Protein AF-A0A6A3GSV4-F1 (afdb_monomer)

Mean predicted aligned error: 8.68 Å

Sequence (67 aa):
MPVIHDRYRVIRELSSTLYGWVFVCEDTLASISSVVVKQVSLERMTTISLSTSSNDRLPDNPIIERE

Foldseek 3Di:
DDDDPVFWAFDDWDDADQFGTKTFTFGNVDPTDTDIDGDGHPVSVVVVVVVDPPPPPDPDDPVVVPD

Organism: NCBI:txid129364

pLDDT: mean 82.74, std 13.55, range [43.31, 96.12]

Solvent-accessible surface area (backbone atoms only — not comparable to full-atom values): 4192 Å² total; per-residue (Å²): 121,66,57,51,91,89,39,32,39,52,74,45,80,74,47,82,51,94,39,33,38,32,30,38,22,41,34,73,84,48,100,76,43,85,42,80,47,77,50,75,37,64,67,48,42,51,52,51,56,72,73,46,69,83,86,75,70,70,77,89,51,80,80,68,74,75,116

Nearest PDB structures (foldseek):
  6qty-assembly1_A  TM=6.878E-01  e=2.362E-02  Homo sapiens
  5kvt-assembly1_A  TM=6.808E-01  e=1.852E-01  Homo sapiens
  5jrs-assembly3_B  TM=6.020E-01  e=7.156E-01  Homo sapiens
  7ah3-assembly2_B  TM=5.300E-01  e=2.396E-01  Gallus gallus
  6w8i-assembly2_B  TM=5.603E-01  e=9.258E-01  Homo sapiens

Structure (mmCIF, N/CA/C/O backbone):
data_AF-A0A6A3GSV4-F1
#
_entry.id   AF-A0A6A3GSV4-F1
#
loop_
_atom_site.group_PDB
_atom_site.id
_atom_site.type_symbol
_atom_site.label_atom_id
_atom_site.label_alt_id
_atom_site.label_comp_id
_atom_site.label_asym_id
_atom_site.label_entity_id
_atom_site.label_seq_id
_atom_site.pdbx_PDB_ins_code
_atom_site.Cartn_x
_atom_site.Cartn_y
_atom_site.Cartn_z
_atom_site.occupancy
_atom_site.B_iso_or_equiv
_atom_site.auth_seq_id
_atom_site.auth_comp_id
_atom_site.auth_asym_id
_atom_site.auth_atom_id
_atom_site.pdbx_PDB_model_num
ATOM 1 N N . MET A 1 1 ? -1.282 -10.878 -10.780 1.00 62.78 1 MET A N 1
ATOM 2 C CA . MET A 1 1 ? -0.782 -9.945 -9.745 1.00 62.78 1 MET A CA 1
ATOM 3 C C . MET A 1 1 ? -1.745 -8.777 -9.689 1.00 62.78 1 MET A C 1
ATOM 5 O O . MET A 1 1 ? -2.104 -8.313 -10.767 1.00 62.78 1 MET A O 1
ATOM 9 N N . PRO A 1 2 ? -2.207 -8.351 -8.506 1.00 80.94 2 PRO A N 1
ATOM 10 C CA . PRO A 1 2 ? -3.105 -7.208 -8.407 1.00 80.94 2 PRO A CA 1
ATOM 11 C C . PRO A 1 2 ? -2.395 -5.934 -8.884 1.00 80.94 2 PRO A C 1
ATOM 13 O O . PRO A 1 2 ? -1.206 -5.737 -8.619 1.00 80.94 2 PRO A O 1
ATOM 16 N N . VAL A 1 3 ? -3.126 -5.099 -9.618 1.00 80.81 3 VAL A N 1
ATOM 17 C CA . VAL A 1 3 ? -2.675 -3.777 -10.060 1.00 80.81 3 VAL A CA 1
ATOM 18 C C . VAL A 1 3 ? -3.498 -2.746 -9.304 1.00 80.81 3 VAL A C 1
ATOM 20 O O . VAL A 1 3 ? -4.725 -2.800 -9.306 1.00 80.81 3 VAL A O 1
ATOM 23 N N . ILE A 1 4 ? -2.816 -1.834 -8.621 1.00 85.81 4 ILE A N 1
ATOM 24 C CA . ILE A 1 4 ? -3.440 -0.747 -7.873 1.00 85.81 4 ILE A CA 1
ATOM 25 C C . ILE A 1 4 ? -3.537 0.466 -8.806 1.00 85.81 4 ILE A C 1
ATOM 27 O O . ILE A 1 4 ? -2.533 0.878 -9.394 1.00 85.81 4 ILE A O 1
ATOM 31 N N . HIS A 1 5 ? -4.742 1.031 -8.932 1.00 85.56 5 HIS A N 1
ATOM 32 C CA . HIS A 1 5 ? -5.043 2.202 -9.773 1.00 85.56 5 HIS A CA 1
ATOM 33 C C . HIS A 1 5 ? -4.569 2.072 -11.231 1.00 85.56 5 HIS A C 1
ATOM 35 O O . HIS A 1 5 ? -4.070 3.041 -11.797 1.00 85.56 5 HIS A O 1
ATOM 41 N N . ASP A 1 6 ? -4.649 0.866 -11.805 1.00 88.25 6 ASP A N 1
ATOM 42 C CA . ASP A 1 6 ? -4.230 0.564 -13.186 1.00 88.25 6 ASP A CA 1
ATOM 43 C C . ASP A 1 6 ? -2.784 0.985 -13.53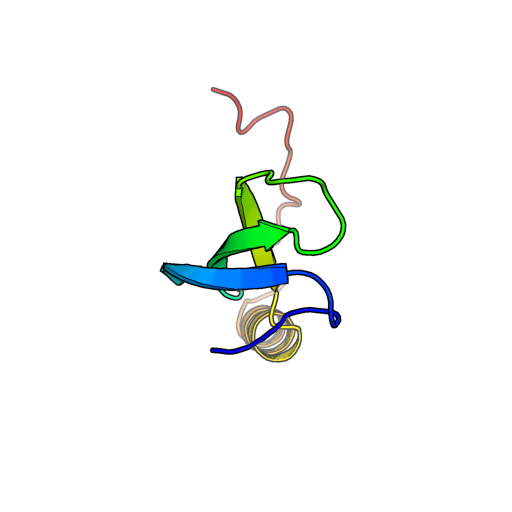1 1.00 88.25 6 ASP A C 1
ATOM 45 O O . ASP A 1 6 ? -2.424 1.119 -14.697 1.00 88.25 6 ASP A O 1
ATOM 49 N N . ARG A 1 7 ? -1.937 1.185 -12.510 1.00 91.25 7 ARG A N 1
ATOM 50 C CA . ARG A 1 7 ? -0.582 1.740 -12.651 1.00 91.25 7 ARG A CA 1
ATOM 51 C C . ARG A 1 7 ? 0.463 0.997 -11.834 1.00 91.25 7 ARG A C 1
ATOM 53 O O . ARG A 1 7 ? 1.568 0.762 -12.320 1.00 91.25 7 ARG A O 1
ATOM 60 N N . TYR A 1 8 ? 0.141 0.643 -10.596 1.00 93.44 8 TYR A N 1
ATOM 61 C CA . TYR A 1 8 ? 1.110 0.073 -9.667 1.00 93.44 8 TYR A CA 1
ATOM 62 C C . TYR A 1 8 ? 0.936 -1.435 -9.598 1.00 93.44 8 TYR A C 1
ATOM 64 O O . TYR A 1 8 ? 0.007 -1.944 -8.968 1.00 93.44 8 TYR A O 1
ATOM 72 N N . ARG A 1 9 ? 1.831 -2.169 -10.251 1.00 93.50 9 ARG A N 1
ATOM 73 C CA . ARG A 1 9 ? 1.816 -3.628 -10.216 1.00 93.50 9 ARG A CA 1
ATOM 74 C C . ARG A 1 9 ? 2.441 -4.101 -8.908 1.00 93.50 9 ARG A C 1
ATOM 76 O O . ARG A 1 9 ? 3.621 -3.858 -8.671 1.00 93.50 9 ARG A O 1
ATOM 83 N N . VAL A 1 10 ? 1.672 -4.794 -8.070 1.00 94.00 10 VAL A N 1
ATOM 84 C CA . VAL A 1 10 ? 2.177 -5.317 -6.792 1.00 94.00 10 VAL A CA 1
ATOM 85 C C . VAL A 1 10 ? 3.229 -6.389 -7.055 1.00 94.00 10 VAL A C 1
ATOM 87 O O . VAL A 1 10 ? 2.940 -7.371 -7.735 1.00 94.00 10 VAL A O 1
ATOM 90 N N . ILE A 1 11 ? 4.427 -6.208 -6.493 1.00 94.44 11 ILE A N 1
ATOM 91 C CA . ILE A 1 11 ? 5.521 -7.188 -6.511 1.00 94.44 11 ILE A CA 1
ATOM 92 C C . ILE A 1 11 ? 5.448 -8.065 -5.261 1.00 94.44 11 ILE A C 1
ATOM 94 O O . ILE A 1 11 ? 5.503 -9.291 -5.354 1.00 94.44 11 ILE A O 1
ATOM 98 N N . ARG A 1 12 ? 5.346 -7.430 -4.086 1.00 94.62 12 ARG A N 1
ATOM 99 C CA . ARG A 1 12 ? 5.403 -8.100 -2.783 1.00 94.62 12 ARG A CA 1
ATOM 100 C C . ARG A 1 12 ? 4.676 -7.288 -1.713 1.00 94.62 12 ARG A C 1
ATOM 102 O O . ARG A 1 12 ? 4.835 -6.072 -1.653 1.00 94.62 12 ARG A O 1
ATOM 109 N N . GLU A 1 13 ? 3.947 -7.961 -0.831 1.00 95.62 13 GLU A N 1
ATOM 110 C CA . GLU A 1 13 ? 3.469 -7.375 0.426 1.00 95.62 13 GLU A CA 1
ATOM 111 C C . GLU A 1 13 ? 4.625 -7.253 1.426 1.00 95.62 13 GLU A C 1
ATOM 113 O O . GLU A 1 13 ? 5.348 -8.216 1.673 1.00 95.62 13 GLU A O 1
ATOM 118 N N . LEU A 1 14 ? 4.826 -6.059 1.978 1.00 95.56 14 LEU A N 1
ATOM 119 C CA . LEU A 1 14 ? 5.835 -5.802 3.005 1.00 95.56 14 LEU A CA 1
ATOM 120 C C . LEU A 1 14 ? 5.289 -6.006 4.413 1.00 95.56 14 LEU A C 1
ATOM 122 O O . LEU A 1 14 ? 6.003 -6.528 5.264 1.00 95.56 14 LEU A O 1
ATOM 126 N N . SER A 1 15 ? 4.072 -5.531 4.679 1.00 95.50 15 SER A N 1
ATOM 127 C CA . SER A 1 15 ? 3.493 -5.561 6.021 1.00 95.50 15 SER A CA 1
ATOM 128 C C . SER A 1 15 ? 1.979 -5.351 6.001 1.00 95.50 15 SER A C 1
ATOM 130 O O . SER A 1 15 ? 1.469 -4.550 5.211 1.00 95.50 15 SER A O 1
ATOM 132 N N . SER A 1 16 ? 1.282 -6.002 6.934 1.00 93.94 16 SER A N 1
ATOM 133 C CA . SER A 1 16 ? -0.081 -5.649 7.334 1.00 93.94 16 SER A C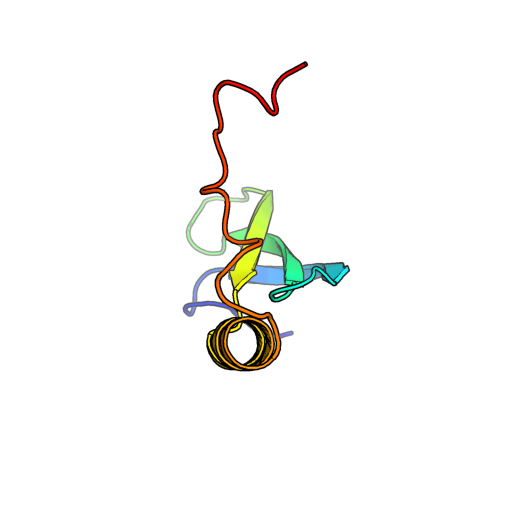A 1
ATOM 134 C C . SER A 1 16 ? -0.016 -4.684 8.520 1.00 93.94 16 SER A C 1
ATOM 136 O O . SER A 1 16 ? 0.598 -4.960 9.545 1.00 93.94 16 SER A O 1
ATOM 138 N N . THR A 1 17 ? -0.691 -3.551 8.388 1.00 90.75 17 THR A N 1
ATOM 139 C CA . THR A 1 17 ? -0.786 -2.476 9.384 1.00 90.75 17 THR A CA 1
ATOM 140 C C . THR A 1 17 ? -2.183 -2.436 10.004 1.00 90.75 17 THR A C 1
ATOM 142 O O . THR A 1 17 ? -3.109 -3.083 9.509 1.00 90.75 17 THR A O 1
ATOM 145 N N . LEU A 1 18 ? -2.355 -1.628 11.054 1.00 88.25 18 LEU A N 1
ATOM 146 C CA . LEU A 1 18 ? -3.630 -1.458 11.758 1.00 88.25 18 LEU A CA 1
ATOM 147 C C . LEU A 1 18 ? -4.800 -1.148 10.804 1.00 88.25 18 LEU A C 1
ATOM 149 O O . LEU A 1 18 ? -5.865 -1.750 10.903 1.00 88.25 18 LEU A O 1
ATOM 153 N N . TYR A 1 19 ? -4.577 -0.258 9.833 1.00 89.31 19 TYR A N 1
ATOM 154 C CA . TYR A 1 19 ? -5.624 0.207 8.919 1.00 89.31 19 TYR A CA 1
ATOM 155 C C . TYR A 1 19 ? -5.527 -0.364 7.503 1.00 89.31 19 TYR A C 1
ATOM 157 O O . TYR A 1 19 ? -6.322 0.015 6.651 1.00 89.31 19 TYR A O 1
ATOM 165 N N . GLY A 1 20 ? -4.585 -1.256 7.196 1.00 93.50 20 GLY A N 1
ATOM 166 C CA . GLY A 1 20 ? -4.416 -1.739 5.823 1.00 93.50 20 GLY A CA 1
ATOM 167 C C . GLY A 1 20 ? -3.072 -2.406 5.576 1.00 93.50 20 GLY A C 1
ATOM 168 O O . GLY A 1 20 ? -2.568 -3.084 6.460 1.00 93.50 20 GLY A O 1
A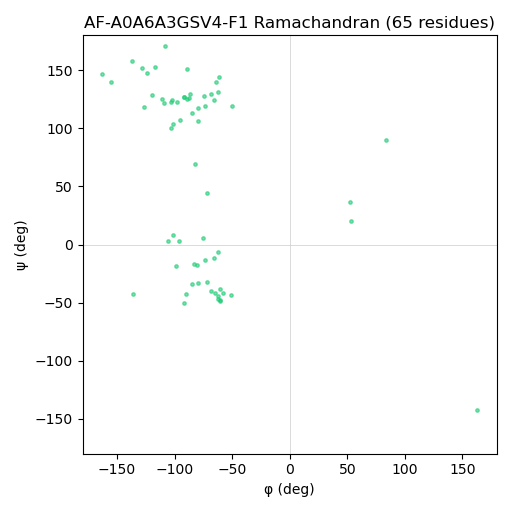TOM 169 N N . TRP A 1 21 ? -2.471 -2.205 4.406 1.00 95.88 21 TRP A N 1
ATOM 170 C CA . TRP A 1 21 ? -1.278 -2.941 3.968 1.00 95.88 21 TRP A CA 1
ATOM 171 C C . TRP A 1 21 ? -0.240 -2.037 3.314 1.00 95.88 21 TRP A C 1
ATOM 173 O O . TRP A 1 21 ? -0.555 -0.958 2.810 1.00 95.88 21 TRP A O 1
ATOM 183 N N . VAL A 1 22 ? 1.005 -2.497 3.304 1.00 96.12 22 VAL A N 1
ATOM 184 C CA . VAL A 1 22 ? 2.129 -1.854 2.624 1.00 96.12 22 VAL A CA 1
ATOM 185 C C . VAL A 1 22 ? 2.686 -2.817 1.583 1.00 96.12 22 VAL A C 1
ATOM 187 O O . VAL A 1 22 ? 3.008 -3.958 1.907 1.00 96.12 22 VAL A O 1
ATOM 190 N N . PHE A 1 23 ? 2.841 -2.351 0.346 1.00 95.94 23 PHE A N 1
ATOM 191 C CA . PHE A 1 23 ? 3.327 -3.141 -0.785 1.00 95.94 23 PHE A CA 1
ATOM 192 C C . PHE A 1 23 ? 4.555 -2.496 -1.429 1.00 95.94 23 PHE A C 1
ATOM 194 O O . PHE A 1 23 ? 4.649 -1.272 -1.499 1.00 95.94 23 PHE A O 1
ATOM 201 N N . VAL A 1 24 ? 5.459 -3.322 -1.958 1.00 95.69 24 VAL A N 1
ATOM 202 C CA . VAL A 1 24 ? 6.382 -2.902 -3.022 1.00 95.69 24 VAL A CA 1
ATOM 203 C C . VAL A 1 24 ? 5.677 -3.097 -4.353 1.00 95.69 24 VAL A C 1
ATOM 205 O O . VAL A 1 24 ? 5.181 -4.194 -4.635 1.00 95.69 24 VAL A O 1
ATOM 208 N N . CYS A 1 25 ? 5.679 -2.055 -5.177 1.00 95.00 25 CYS A N 1
ATOM 209 C CA . CYS A 1 25 ? 5.082 -2.059 -6.500 1.00 95.00 25 CYS A CA 1
ATOM 210 C C . CYS A 1 25 ? 6.067 -1.564 -7.560 1.00 95.00 25 CYS A C 1
ATOM 212 O O . CYS A 1 25 ? 6.929 -0.726 -7.299 1.00 95.00 25 CYS A O 1
ATOM 214 N N . GLU A 1 26 ? 5.878 -2.049 -8.779 1.00 94.31 26 GLU A N 1
ATOM 215 C CA . GLU A 1 26 ? 6.445 -1.457 -9.986 1.00 94.31 26 GLU A CA 1
ATOM 216 C C . GLU A 1 26 ? 5.488 -0.376 -10.503 1.00 94.31 26 GLU A C 1
ATOM 218 O O . GLU A 1 26 ? 4.297 -0.644 -10.695 1.00 94.31 26 GLU A O 1
ATOM 223 N N . ASP A 1 27 ? 5.986 0.843 -10.715 1.00 92.56 27 ASP A N 1
ATOM 224 C CA . ASP A 1 27 ? 5.242 1.879 -11.434 1.00 92.56 27 ASP A CA 1
ATOM 225 C C . ASP A 1 27 ? 5.360 1.638 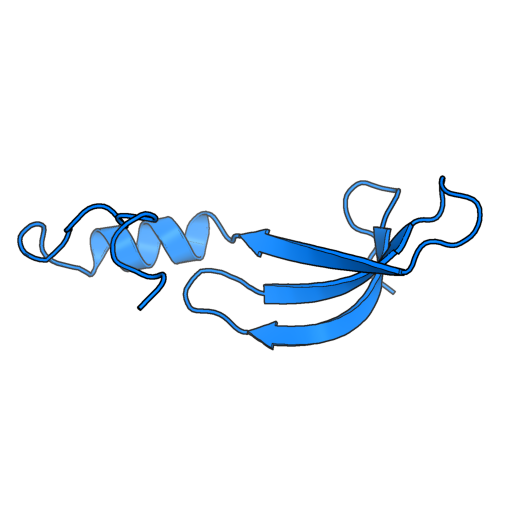-12.942 1.00 92.56 27 ASP A C 1
ATOM 227 O O . ASP A 1 27 ? 6.408 1.882 -13.533 1.00 92.56 27 ASP A O 1
ATOM 231 N N . THR A 1 28 ? 4.280 1.154 -13.555 1.00 88.69 28 THR A N 1
ATOM 232 C CA 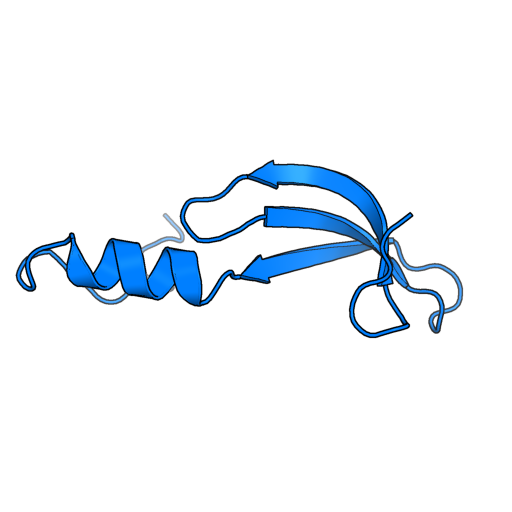. THR A 1 28 ? 4.258 0.757 -14.974 1.00 88.69 28 THR A CA 1
ATOM 233 C C . THR A 1 28 ? 4.256 1.934 -15.952 1.00 88.69 28 THR A C 1
ATOM 235 O O . THR A 1 28 ? 4.497 1.733 -17.140 1.00 88.69 28 THR A O 1
ATOM 238 N N . LEU A 1 29 ? 3.994 3.157 -15.473 1.00 88.31 29 LEU A N 1
ATOM 239 C CA . LEU A 1 29 ? 4.009 4.374 -16.294 1.00 88.31 29 LEU A CA 1
ATOM 240 C C . LEU A 1 29 ? 5.322 5.154 -16.170 1.00 88.31 29 LEU A C 1
ATOM 242 O O . LEU A 1 29 ? 5.626 5.987 -17.023 1.00 88.31 29 LEU A O 1
ATOM 246 N N . ALA A 1 30 ? 6.098 4.897 -15.118 1.00 83.25 30 ALA A N 1
ATOM 247 C CA . ALA A 1 30 ? 7.465 5.379 -15.004 1.00 83.25 30 ALA A CA 1
ATOM 248 C C . ALA A 1 30 ? 8.420 4.349 -15.622 1.00 83.25 30 ALA A C 1
ATOM 250 O O . ALA A 1 30 ? 8.152 3.152 -15.616 1.00 83.25 30 ALA A O 1
ATOM 251 N N . SER A 1 31 ? 9.560 4.798 -16.142 1.00 73.56 31 SER A N 1
ATOM 252 C CA . SER A 1 31 ? 10.569 3.970 -16.817 1.00 73.56 31 SER A CA 1
ATOM 253 C C . SER A 1 31 ? 11.365 3.057 -15.865 1.00 73.56 31 SER A C 1
ATOM 255 O O . SER A 1 31 ? 12.576 2.944 -16.001 1.00 73.56 31 SER A O 1
ATOM 257 N N . ILE A 1 32 ? 10.684 2.382 -14.933 1.00 69.25 32 ILE A N 1
ATOM 258 C CA . ILE A 1 32 ? 11.191 1.561 -13.825 1.00 69.25 32 ILE A CA 1
ATOM 259 C C . ILE A 1 32 ? 11.561 2.412 -12.604 1.00 69.25 32 ILE A C 1
ATOM 261 O O . ILE A 1 32 ? 12.693 2.850 -12.412 1.00 69.25 32 ILE A O 1
ATOM 265 N N . SER A 1 33 ? 10.566 2.602 -11.738 1.00 81.62 33 SER A N 1
ATOM 266 C CA . SER A 1 33 ? 10.722 3.099 -10.372 1.00 81.62 33 SER A CA 1
ATOM 267 C C . SER A 1 33 ? 10.036 2.108 -9.434 1.00 81.62 33 SER A C 1
ATOM 269 O O . SER A 1 33 ? 8.835 1.854 -9.556 1.00 81.62 33 SER A O 1
ATOM 271 N N . SER A 1 34 ? 10.807 1.505 -8.526 1.00 90.75 34 SER A N 1
ATOM 272 C CA . SER A 1 34 ? 10.243 0.717 -7.429 1.00 90.75 34 SER A CA 1
ATOM 273 C C . SER A 1 34 ? 9.646 1.683 -6.416 1.00 90.75 34 SER A C 1
ATOM 275 O O . SER A 1 34 ? 10.367 2.487 -5.826 1.00 90.75 34 SER A O 1
ATOM 277 N N . VAL A 1 35 ? 8.342 1.579 -6.180 1.00 92.62 35 VAL A N 1
ATOM 278 C CA . VAL A 1 35 ? 7.617 2.439 -5.242 1.00 92.62 35 VAL A CA 1
ATOM 279 C C . VAL A 1 35 ? 7.030 1.621 -4.100 1.00 92.62 35 VAL A C 1
ATOM 281 O O . VAL A 1 35 ? 6.724 0.437 -4.247 1.00 92.62 35 VAL A O 1
ATOM 284 N N . VAL A 1 36 ? 6.857 2.263 -2.948 1.00 94.31 36 VAL A N 1
ATOM 285 C CA . VAL A 1 36 ? 6.148 1.682 -1.806 1.00 94.31 36 VAL A CA 1
ATOM 286 C C . VAL A 1 36 ? 4.757 2.301 -1.737 1.00 94.31 36 VAL A C 1
ATOM 288 O O . VAL A 1 36 ? 4.627 3.519 -1.638 1.00 94.31 36 VAL A O 1
ATOM 291 N N . VAL A 1 37 ? 3.717 1.468 -1.783 1.00 93.81 37 VAL A N 1
ATOM 292 C CA . VAL A 1 37 ? 2.315 1.900 -1.698 1.00 93.81 37 VAL A CA 1
ATOM 293 C C . VAL A 1 37 ? 1.735 1.462 -0.356 1.00 93.81 37 VAL A C 1
ATOM 295 O O . VAL A 1 37 ? 1.712 0.270 -0.051 1.00 93.81 37 VAL A O 1
ATOM 298 N N . LYS A 1 38 ? 1.239 2.419 0.439 1.00 94.81 38 LYS A N 1
ATOM 299 C CA . LYS A 1 38 ? 0.448 2.157 1.652 1.00 94.81 38 LYS A CA 1
ATOM 300 C C . LYS A 1 38 ? -1.038 2.231 1.302 1.00 94.81 38 LYS A C 1
ATOM 302 O O . LYS A 1 38 ? -1.567 3.315 1.077 1.00 94.81 38 LYS A O 1
ATOM 307 N N . GLN A 1 39 ? -1.705 1.083 1.257 1.00 93.25 39 GLN A N 1
ATOM 308 C CA . GLN A 1 39 ? -3.144 0.995 1.035 1.00 93.25 39 GLN A CA 1
ATOM 309 C C . GLN A 1 39 ? -3.879 1.063 2.373 1.00 93.25 39 GLN A C 1
ATOM 311 O O . GLN A 1 39 ? -3.637 0.246 3.262 1.00 93.25 39 GLN A O 1
ATOM 316 N N . VAL A 1 40 ? -4.810 2.008 2.498 1.00 92.88 40 VAL A N 1
ATOM 317 C CA . VAL A 1 40 ? -5.655 2.173 3.686 1.00 92.88 40 VAL A CA 1
ATOM 318 C C . VAL A 1 40 ? -7.043 1.602 3.399 1.00 92.88 40 VAL A C 1
ATOM 320 O O . VAL A 1 40 ? -7.694 1.989 2.432 1.00 92.88 40 VAL A O 1
ATOM 323 N N . SER A 1 41 ? -7.497 0.672 4.236 1.00 93.31 41 SER A N 1
ATOM 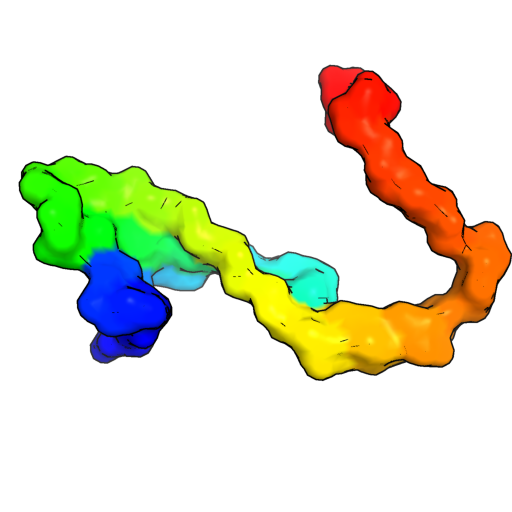324 C CA . SER A 1 41 ? -8.869 0.174 4.235 1.00 93.31 41 SER A CA 1
ATOM 325 C C . SER A 1 41 ? -9.740 1.106 5.069 1.00 93.31 41 SER A C 1
ATOM 327 O O . SER A 1 41 ? -9.604 1.184 6.292 1.00 93.31 41 SER A O 1
ATOM 329 N N . LEU A 1 42 ? -10.664 1.794 4.394 1.00 90.44 42 LEU A N 1
ATOM 330 C CA . LEU A 1 42 ? -11.659 2.628 5.063 1.00 90.44 42 LEU A CA 1
ATOM 331 C C . LEU A 1 42 ? -12.535 1.801 6.005 1.00 90.44 42 LEU A C 1
ATOM 333 O O . LEU A 1 42 ? -12.815 2.254 7.102 1.00 90.44 42 LEU A O 1
ATOM 337 N N . GLU A 1 43 ? -12.899 0.577 5.621 1.00 92.81 43 GLU A N 1
ATOM 338 C CA . GLU A 1 43 ? -13.679 -0.337 6.462 1.00 92.81 43 GLU A CA 1
ATOM 339 C C . GLU A 1 43 ? -12.953 -0.684 7.769 1.00 92.81 43 GLU A C 1
ATOM 341 O O . GLU A 1 43 ? -13.538 -0.582 8.848 1.00 92.81 43 GLU A O 1
ATOM 346 N N . ARG A 1 44 ? -11.662 -1.048 7.705 1.00 90.00 44 ARG A N 1
ATOM 347 C CA . ARG A 1 44 ? -10.868 -1.309 8.918 1.00 90.00 44 ARG A CA 1
ATOM 348 C C . ARG A 1 44 ? -10.768 -0.054 9.777 1.00 90.00 44 ARG A C 1
ATOM 350 O O . ARG A 1 44 ? -10.952 -0.128 10.988 1.00 90.00 44 ARG A O 1
ATOM 357 N N . MET A 1 45 ? -10.513 1.094 9.153 1.00 88.38 45 MET A N 1
ATOM 358 C CA . MET A 1 45 ? -10.395 2.371 9.851 1.00 88.38 45 MET A CA 1
ATOM 359 C C . MET A 1 45 ? -11.693 2.764 10.563 1.00 88.38 45 MET A C 1
ATOM 361 O O . MET A 1 45 ? -11.652 3.131 11.735 1.00 88.38 45 MET A O 1
ATOM 365 N N . THR A 1 46 ? -12.847 2.666 9.899 1.00 88.69 46 THR A N 1
ATOM 366 C CA . THR A 1 46 ? -14.140 2.998 10.511 1.00 88.69 46 THR A CA 1
ATOM 367 C C . THR A 1 46 ? -14.521 1.997 11.592 1.00 88.69 46 THR A C 1
ATOM 369 O O . THR A 1 46 ? -14.980 2.415 12.650 1.00 88.69 46 THR A O 1
ATOM 372 N N . THR A 1 47 ? -14.266 0.705 11.385 1.00 88.81 47 THR A N 1
ATOM 373 C CA . THR A 1 47 ? -14.529 -0.341 12.385 1.00 88.81 47 THR A CA 1
ATOM 374 C C . THR A 1 47 ? -13.729 -0.098 13.661 1.00 88.81 47 THR A C 1
ATOM 376 O O . THR A 1 47 ? -14.301 -0.073 14.748 1.00 88.81 47 THR A O 1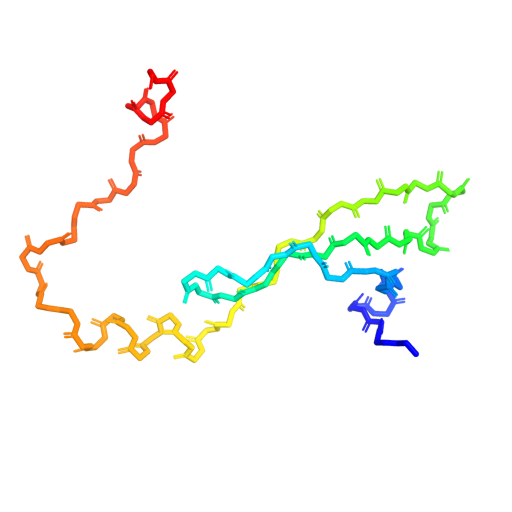
ATOM 379 N N . ILE A 1 48 ? -12.424 0.159 13.533 1.00 85.25 48 ILE A N 1
ATOM 380 C CA . ILE A 1 48 ? -11.553 0.463 14.676 1.00 85.25 48 ILE A CA 1
ATOM 381 C C . ILE A 1 48 ? -11.977 1.780 15.332 1.00 85.25 48 ILE A C 1
ATOM 383 O O . ILE A 1 48 ? -12.063 1.878 16.554 1.00 85.25 48 ILE A O 1
ATOM 387 N N . SER A 1 49 ? -12.304 2.794 14.531 1.00 80.56 49 SER A N 1
ATOM 388 C CA . SER A 1 49 ? -12.798 4.076 15.034 1.00 80.56 49 SER A CA 1
ATOM 389 C C . SER A 1 49 ? -14.064 3.903 15.879 1.00 80.56 49 SER A C 1
ATOM 391 O O . SER A 1 49 ? -14.164 4.507 16.944 1.00 80.56 49 SER A O 1
ATOM 393 N N . LEU A 1 50 ? -14.998 3.046 15.461 1.00 82.75 50 LEU A N 1
ATOM 394 C CA . LEU A 1 50 ? -16.219 2.741 16.211 1.00 82.75 50 LEU A CA 1
ATOM 395 C C . LEU A 1 50 ? -15.960 1.900 17.469 1.00 82.75 50 LEU A C 1
ATOM 397 O O . LEU A 1 50 ? -16.672 2.068 18.455 1.00 82.75 50 LEU A O 1
ATOM 401 N N . SER A 1 51 ? -14.961 1.012 17.455 1.00 82.25 51 SER A N 1
ATOM 402 C CA . SER A 1 51 ? -14.632 0.166 18.610 1.00 82.25 51 SER A CA 1
ATOM 403 C C . SER A 1 51 ? -13.798 0.872 19.682 1.00 82.25 51 SER A C 1
ATOM 405 O O . SER A 1 51 ? -13.716 0.380 20.805 1.00 82.25 51 SER A O 1
ATOM 407 N N . THR A 1 52 ? -13.160 1.996 19.351 1.00 70.31 52 THR A N 1
ATOM 408 C CA . THR A 1 52 ? -12.286 2.739 20.272 1.00 70.31 52 THR A CA 1
ATOM 409 C C . THR A 1 52 ? -13.067 3.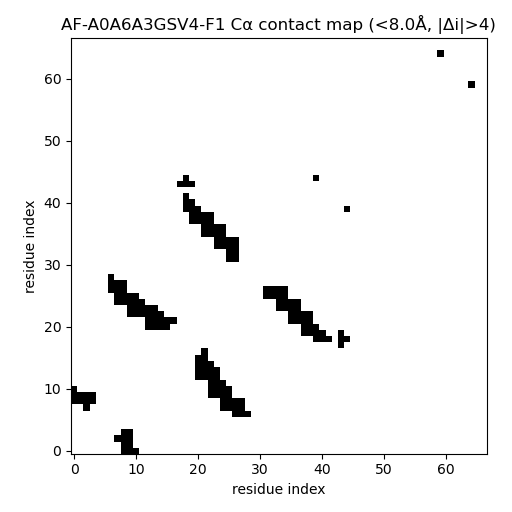898 20.892 1.00 70.31 52 THR A C 1
ATOM 411 O O . THR A 1 52 ? -13.613 4.737 20.171 1.00 70.31 52 THR A O 1
ATOM 414 N N . SER A 1 53 ? -13.148 3.953 22.226 1.00 63.84 53 SER A N 1
ATOM 415 C CA . SER A 1 53 ? -13.836 5.037 22.935 1.00 63.84 53 SER A CA 1
ATOM 416 C C . SER A 1 53 ? -13.164 6.383 22.626 1.00 63.84 53 SER A C 1
ATOM 418 O O . SER A 1 53 ? -11.953 6.479 22.434 1.00 63.84 53 SER A O 1
ATOM 420 N N . SER A 1 54 ? -13.957 7.448 22.530 1.00 62.22 54 SER A N 1
ATOM 421 C CA . SER A 1 54 ? -13.525 8.762 22.031 1.00 62.22 54 SER A CA 1
ATOM 422 C C . SER A 1 54 ? -12.433 9.461 22.855 1.00 62.22 54 SER A C 1
ATOM 424 O O . SER A 1 54 ? -11.952 10.502 22.418 1.00 62.22 54 SER A O 1
ATOM 426 N N . ASN A 1 55 ? -12.048 8.923 24.017 1.00 58.66 55 ASN A N 1
ATOM 427 C CA . ASN A 1 55 ? -11.090 9.550 24.931 1.00 58.66 55 ASN A CA 1
ATOM 428 C C . ASN A 1 55 ? -9.613 9.306 24.585 1.00 58.66 55 ASN A C 1
ATOM 430 O O . ASN A 1 55 ? -8.781 10.080 25.044 1.00 58.66 55 ASN A O 1
ATOM 434 N N . ASP A 1 56 ? -9.289 8.318 23.745 1.00 57.53 56 ASP A N 1
ATOM 435 C CA . ASP A 1 56 ? -7.893 8.003 23.381 1.00 57.53 56 ASP A CA 1
ATOM 436 C C . ASP A 1 56 ? -7.488 8.547 21.999 1.00 57.53 56 ASP A C 1
ATOM 438 O O . ASP A 1 56 ? -6.412 8.250 21.482 1.00 57.53 56 ASP A O 1
ATOM 442 N N . ARG A 1 57 ? -8.341 9.364 21.367 1.00 60.50 57 ARG A N 1
ATOM 443 C CA . ARG A 1 57 ? -8.066 9.963 20.053 1.00 60.50 57 ARG A CA 1
ATOM 444 C C . ARG A 1 57 ? -7.193 11.210 20.191 1.00 60.50 57 ARG A C 1
ATOM 446 O O . ARG A 1 57 ? -7.660 12.321 19.941 1.00 60.50 57 ARG A O 1
ATOM 453 N N . LEU A 1 58 ? -5.927 11.040 20.572 1.00 66.50 58 LEU A N 1
ATOM 454 C CA . LEU A 1 58 ? -4.945 12.082 20.285 1.00 66.50 58 LEU A CA 1
ATOM 455 C C . LEU A 1 58 ? -4.725 12.123 18.763 1.00 66.50 58 LEU A C 1
ATOM 457 O O . LEU A 1 58 ? -4.515 11.070 18.162 1.00 66.50 58 LEU A O 1
ATOM 461 N N . PRO A 1 59 ? -4.805 13.294 18.110 1.00 64.19 59 PRO A N 1
ATOM 462 C CA . PRO A 1 59 ? -4.384 13.406 16.723 1.00 64.19 59 PRO A CA 1
ATOM 463 C C . PRO A 1 59 ? -2.887 13.094 16.629 1.00 64.19 59 PRO A C 1
ATOM 465 O O . PRO A 1 59 ? -2.104 13.657 17.398 1.00 64.19 59 PRO A O 1
ATOM 468 N N . ASP A 1 60 ? -2.511 12.229 15.683 1.00 65.50 60 ASP A N 1
ATOM 469 C CA . ASP A 1 60 ? -1.109 11.954 15.350 1.00 65.50 60 ASP A CA 1
ATOM 470 C C . ASP A 1 60 ? -0.395 13.293 15.125 1.00 65.50 60 ASP A C 1
ATOM 472 O O . ASP A 1 60 ? -0.790 14.096 14.268 1.00 65.50 60 ASP A O 1
ATOM 476 N N . ASN A 1 61 ? 0.622 13.574 15.943 1.00 68.69 61 ASN A N 1
ATOM 477 C CA . ASN A 1 61 ? 1.407 14.793 15.834 1.00 68.69 61 ASN A CA 1
ATOM 478 C C . ASN A 1 61 ? 2.742 14.448 15.166 1.00 68.69 61 ASN A C 1
ATOM 480 O O . ASN A 1 61 ? 3.673 14.005 15.845 1.00 68.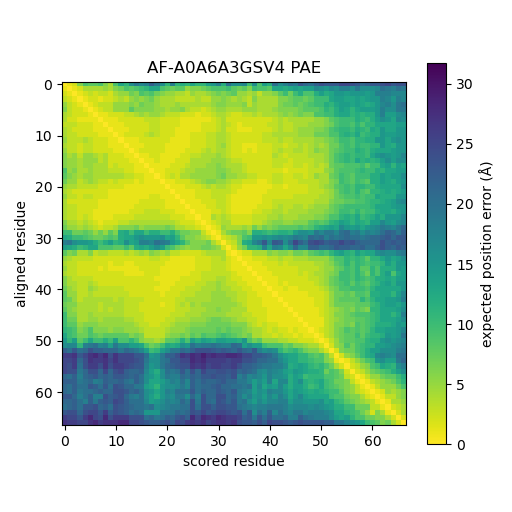69 61 ASN A O 1
ATOM 484 N N . PRO A 1 62 ? 2.887 14.713 13.855 1.00 60.62 62 PRO A N 1
ATOM 485 C CA . PRO A 1 62 ? 4.077 14.324 13.104 1.00 60.62 62 PRO A CA 1
ATOM 486 C C . PRO A 1 62 ? 5.351 15.057 13.553 1.00 60.62 62 PRO A C 1
ATOM 488 O O . PRO A 1 62 ? 6.443 14.692 13.121 1.00 60.62 62 PRO A O 1
ATOM 491 N N . ILE A 1 63 ? 5.231 16.105 14.379 1.00 70.50 63 ILE A N 1
ATOM 492 C CA . ILE A 1 63 ? 6.368 16.804 14.991 1.00 70.50 63 ILE A CA 1
ATOM 493 C C . ILE A 1 63 ? 6.899 16.019 16.201 1.00 70.50 63 ILE A C 1
ATOM 495 O O . ILE A 1 63 ? 8.102 16.029 16.434 1.00 70.50 63 ILE A O 1
ATOM 499 N N . ILE A 1 64 ? 6.025 15.328 16.942 1.00 63.50 64 ILE A N 1
ATOM 500 C CA . ILE A 1 64 ? 6.370 14.599 18.175 1.00 63.50 64 ILE A CA 1
ATOM 501 C C . ILE A 1 64 ? 6.897 13.189 17.863 1.00 63.50 64 ILE A C 1
ATOM 503 O O . ILE A 1 64 ? 7.806 12.712 18.524 1.00 63.50 64 ILE A O 1
ATOM 507 N N . GLU A 1 65 ? 6.394 12.530 16.819 1.00 57.41 65 GLU A N 1
ATOM 508 C CA . GLU A 1 65 ? 6.755 11.141 16.462 1.00 57.41 65 GLU A CA 1
ATOM 509 C C . GLU A 1 65 ? 8.142 10.972 15.802 1.00 57.41 65 GLU A C 1
ATOM 511 O O . GLU A 1 65 ? 8.477 9.889 15.322 1.00 57.41 65 GLU A O 1
ATOM 516 N N . ARG A 1 66 ? 8.943 12.043 15.715 1.00 56.47 66 ARG A N 1
ATOM 517 C CA . ARG A 1 66 ? 10.293 12.028 15.122 1.00 56.47 66 ARG A CA 1
ATOM 518 C C . ARG A 1 66 ? 11.430 11.856 16.140 1.00 56.47 66 ARG A C 1
ATOM 520 O O . ARG A 1 66 ? 12.585 11.914 15.714 1.00 56.47 66 ARG A O 1
ATOM 527 N N . GLU A 1 67 ? 11.123 11.673 17.424 1.00 43.31 67 GLU A N 1
ATOM 528 C CA . GLU A 1 67 ? 12.108 11.364 18.480 1.00 43.31 67 GLU A CA 1
ATOM 529 C C . GLU A 1 67 ? 12.361 9.860 18.648 1.00 43.31 67 GLU A C 1
ATOM 531 O O . GLU A 1 67 ? 11.383 9.078 18.672 1.00 43.31 67 GLU A O 1
#

Radius of gyration: 15.56 Å; Cα contacts (8 Å, |Δi|>4): 86; chains: 1; bounding box: 28×27×42 Å

Secondary structure (DSSP, 8-state):
--EETTTEEEEEEEEEETTEEEEEEEETTTTS-EEEEEEE-HHHHHHHHHHS-GGG-PPP-TTTTT-